Protein AF-A0A3E2WEX4-F1 (afdb_monomer)

Foldseek 3Di:
DPPPPVVDCDPVNVLVVLQVCLVVLLVVLVVLCVVLVWDKDQPDSSQRWMWTAAPPPRDIWIAGSSWQDIPPDPDGDSVVVSVRRPD

Sequence (87 aa):
MEENYERYRTPEIRHKERIMKNPDRIEYAIEQFTKHKIRYELKNEESCHFHAWRKSDDKLFEFWAGTGKIKGMEERGIKNLIQILSK

Mean predicted aligned error: 6.5 Å

Radius of gyration: 15.5 Å; Cα contacts (8 Å, |Δi|>4): 122; chains: 1; bounding box: 38×24×43 Å

Solvent-accessible surface area (backbone atoms only — not comparable to full-atom values): 5022 Å² total; per-residue (Å²): 144,75,91,68,67,77,83,66,68,47,72,66,56,59,47,52,57,50,49,73,47,27,62,64,34,44,51,53,48,51,51,53,32,57,76,68,72,42,56,68,46,82,77,36,72,88,61,26,31,28,42,34,36,22,71,71,73,62,50,81,43,48,35,24,55,73,77,21,45,34,69,98,50,90,65,56,34,65,72,55,48,51,58,64,30,68,83

Structure (mmCIF, N/CA/C/O backbone):
data_AF-A0A3E2WEX4-F1
#
_entry.id   AF-A0A3E2WEX4-F1
#
loop_
_atom_site.group_PDB
_atom_site.id
_atom_site.type_symbol
_atom_site.label_atom_id
_atom_site.label_alt_id
_atom_site.label_comp_id
_atom_site.label_asym_id
_atom_site.label_entity_id
_atom_site.label_seq_id
_atom_site.pdbx_PDB_ins_code
_atom_site.Cartn_x
_atom_site.Cartn_y
_atom_site.Cartn_z
_atom_site.occupancy
_atom_site.B_iso_or_equiv
_atom_site.auth_seq_id
_atom_site.auth_comp_id
_atom_site.auth_asym_id
_atom_site.auth_atom_id
_atom_site.pdbx_PDB_model_num
ATOM 1 N N . MET A 1 1 ? 27.490 14.237 -28.290 1.00 49.31 1 MET A N 1
ATOM 2 C CA . MET A 1 1 ? 26.478 13.613 -29.175 1.00 49.31 1 MET A CA 1
ATOM 3 C C . MET A 1 1 ? 25.618 12.677 -28.321 1.00 49.31 1 MET A C 1
ATOM 5 O O . MET A 1 1 ? 25.572 11.485 -28.570 1.00 49.31 1 MET A O 1
ATOM 9 N N . GLU A 1 2 ? 25.001 13.211 -27.260 1.00 52.56 2 GLU A N 1
ATOM 10 C CA . GLU A 1 2 ? 24.476 12.391 -26.145 1.00 52.56 2 GLU A CA 1
ATOM 11 C C . GLU A 1 2 ? 23.109 12.886 -25.625 1.00 52.56 2 GLU A C 1
ATOM 13 O O . GLU A 1 2 ? 22.413 12.186 -24.902 1.00 52.56 2 GLU A O 1
ATOM 18 N N . GLU A 1 3 ? 22.649 14.060 -26.069 1.00 49.69 3 GLU A N 1
ATOM 19 C CA . GLU A 1 3 ? 21.513 14.774 -25.463 1.00 49.69 3 GLU A CA 1
ATOM 20 C C . GLU A 1 3 ? 20.118 14.393 -26.003 1.00 49.69 3 GLU A C 1
ATOM 22 O O . GLU A 1 3 ? 19.128 15.012 -25.629 1.00 49.69 3 GLU A O 1
ATOM 27 N N . ASN A 1 4 ? 19.986 13.383 -26.874 1.00 54.81 4 ASN A N 1
ATOM 28 C CA . ASN A 1 4 ? 18.707 13.085 -27.552 1.00 54.81 4 ASN A CA 1
ATOM 29 C C . ASN A 1 4 ? 18.132 11.674 -27.327 1.00 54.81 4 ASN A C 1
ATOM 31 O O . ASN A 1 4 ? 17.067 11.363 -27.863 1.00 54.81 4 ASN A O 1
ATOM 35 N N . TYR A 1 5 ? 18.777 10.819 -26.526 1.00 53.72 5 TYR A N 1
ATOM 36 C CA . TYR A 1 5 ? 18.304 9.439 -26.315 1.00 53.72 5 TYR A CA 1
ATOM 37 C C . TYR A 1 5 ? 17.172 9.315 -25.279 1.00 53.72 5 TYR A C 1
ATOM 39 O O . TYR A 1 5 ? 16.364 8.391 -25.359 1.00 53.72 5 TYR A O 1
ATOM 47 N N . GLU A 1 6 ? 17.040 10.259 -24.338 1.00 55.47 6 GLU A N 1
ATOM 48 C CA . GLU A 1 6 ? 15.961 10.209 -23.334 1.00 55.47 6 GLU A CA 1
ATOM 49 C C . GLU A 1 6 ? 14.559 10.438 -23.930 1.00 55.47 6 GLU A C 1
ATOM 51 O O . GLU A 1 6 ? 13.563 9.931 -23.402 1.00 55.47 6 GLU A O 1
ATOM 56 N N . ARG A 1 7 ? 14.467 11.145 -25.068 1.00 58.94 7 ARG A N 1
ATOM 57 C CA . ARG A 1 7 ? 13.200 11.526 -25.720 1.00 58.94 7 ARG A CA 1
ATOM 58 C C . ARG A 1 7 ? 12.370 10.327 -26.209 1.00 58.94 7 ARG A C 1
ATOM 60 O O . ARG A 1 7 ? 11.158 10.469 -26.353 1.00 58.94 7 ARG A O 1
ATOM 67 N N . TYR A 1 8 ? 12.974 9.151 -26.403 1.00 58.09 8 TYR A N 1
ATOM 68 C CA . TYR A 1 8 ? 12.311 7.965 -26.965 1.00 58.09 8 TYR A CA 1
ATOM 69 C C . TYR A 1 8 ? 12.298 6.752 -26.030 1.00 58.09 8 TYR A C 1
ATOM 71 O O . TYR A 1 8 ? 12.267 5.616 -26.502 1.00 58.09 8 TYR A O 1
ATOM 79 N N . ARG A 1 9 ? 12.297 6.939 -24.700 1.00 65.00 9 ARG A N 1
ATOM 80 C CA . ARG A 1 9 ? 12.025 5.798 -23.808 1.00 65.00 9 ARG A CA 1
ATOM 81 C C . ARG A 1 9 ? 10.648 5.218 -24.113 1.00 65.00 9 ARG A C 1
ATOM 83 O O . ARG A 1 9 ? 9.628 5.830 -23.782 1.00 65.00 9 ARG A O 1
ATOM 90 N N . THR A 1 10 ? 10.638 4.030 -24.711 1.00 78.31 10 THR A N 1
ATOM 91 C CA . THR A 1 10 ? 9.413 3.300 -25.024 1.00 78.31 10 THR A CA 1
ATOM 92 C C . THR A 1 10 ? 8.688 2.903 -23.728 1.00 78.31 10 THR A C 1
ATOM 94 O O . THR A 1 10 ? 9.313 2.825 -22.656 1.00 78.31 10 THR A O 1
ATOM 97 N N . PRO A 1 11 ? 7.362 2.678 -23.767 1.00 75.38 11 PRO A N 1
ATOM 98 C CA . PRO A 1 11 ? 6.590 2.249 -22.601 1.00 75.38 11 PRO A CA 1
ATOM 99 C C . PRO A 1 11 ? 7.185 1.029 -21.879 1.00 75.38 11 PRO A C 1
ATOM 101 O O . PRO A 1 11 ? 7.139 0.966 -20.648 1.00 75.38 11 PRO A O 1
ATOM 104 N N . GLU A 1 12 ? 7.805 0.112 -22.621 1.00 74.50 12 GLU A N 1
ATOM 105 C CA . GLU A 1 12 ? 8.437 -1.110 -22.118 1.00 74.50 12 GLU A CA 1
ATOM 106 C C . GLU A 1 12 ? 9.680 -0.800 -21.276 1.00 74.50 12 GLU A C 1
ATOM 108 O O . GLU A 1 12 ? 9.855 -1.375 -20.201 1.00 74.50 12 GLU A O 1
ATOM 113 N N . ILE A 1 13 ? 10.520 0.151 -21.704 1.00 79.44 13 ILE A N 1
ATOM 114 C CA . ILE A 1 13 ? 11.703 0.578 -20.938 1.00 79.44 13 ILE A CA 1
ATOM 115 C C . ILE A 1 13 ? 11.258 1.249 -19.636 1.00 79.44 13 ILE A C 1
ATOM 117 O O . ILE A 1 13 ? 11.731 0.893 -18.558 1.00 79.44 13 ILE A O 1
ATOM 121 N N . ARG A 1 14 ? 10.261 2.143 -19.704 1.00 76.19 14 ARG A N 1
ATOM 122 C CA . ARG A 1 14 ? 9.686 2.785 -18.506 1.00 76.1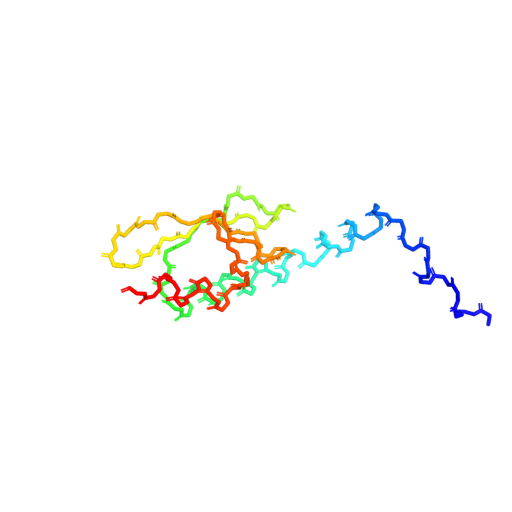9 14 ARG A CA 1
ATOM 123 C C . ARG A 1 14 ? 9.046 1.778 -17.555 1.00 76.19 14 ARG A C 1
ATOM 125 O O . ARG A 1 14 ? 8.957 2.031 -16.355 1.00 76.19 14 ARG A O 1
ATOM 132 N N . HIS A 1 15 ? 8.494 0.686 -18.076 1.00 71.50 15 HIS A N 1
ATOM 133 C CA . HIS A 1 15 ? 7.939 -0.391 -17.265 1.00 71.50 15 HIS A CA 1
ATOM 134 C C . HIS A 1 15 ? 9.051 -1.174 -16.554 1.00 71.50 15 HIS A C 1
ATOM 136 O O . HIS A 1 15 ? 9.002 -1.297 -15.332 1.00 71.50 15 HIS A O 1
ATOM 142 N N . LYS A 1 16 ? 10.101 -1.584 -17.279 1.00 72.31 16 LYS A N 1
ATOM 143 C CA . LYS A 1 16 ? 11.275 -2.265 -16.707 1.00 72.31 16 LYS A CA 1
ATOM 144 C C . LYS A 1 16 ? 11.963 -1.434 -15.624 1.00 72.31 16 LYS A C 1
ATOM 146 O O . 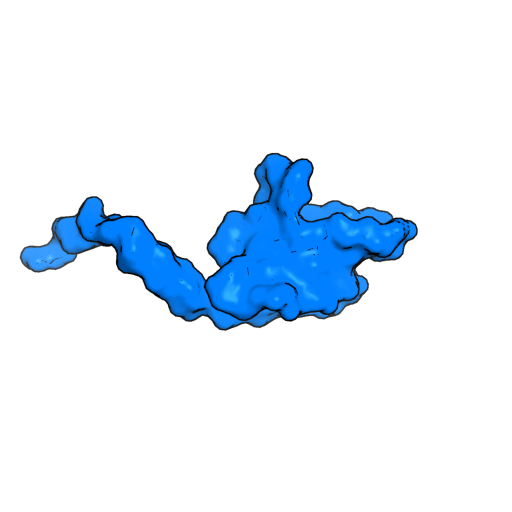LYS A 1 16 ? 12.236 -1.943 -14.545 1.00 72.31 16 LYS A O 1
ATOM 151 N N . GLU A 1 17 ? 12.163 -0.140 -15.853 1.00 77.50 17 GLU A N 1
ATOM 152 C CA . GLU A 1 17 ? 12.766 0.761 -14.860 1.00 77.50 17 GLU A CA 1
ATOM 153 C C . GLU A 1 17 ? 11.942 0.907 -13.584 1.00 77.50 17 GLU A C 1
ATOM 155 O O . GLU A 1 17 ? 12.499 1.064 -12.499 1.00 77.50 17 GLU A O 1
ATOM 160 N N . ARG A 1 18 ? 10.611 0.861 -13.701 1.00 70.25 18 ARG A N 1
ATOM 161 C CA . ARG A 1 18 ? 9.730 0.854 -12.532 1.00 70.25 18 ARG A CA 1
ATOM 162 C C . ARG A 1 18 ? 9.886 -0.445 -11.756 1.00 70.25 18 ARG A C 1
ATOM 164 O O . ARG A 1 18 ? 10.038 -0.361 -10.545 1.00 70.25 18 ARG A O 1
ATOM 171 N N . ILE A 1 19 ? 9.935 -1.583 -12.452 1.00 71.44 19 ILE A N 1
ATOM 172 C CA . ILE A 1 19 ? 10.156 -2.899 -11.840 1.00 71.44 19 ILE A CA 1
ATOM 173 C C . ILE A 1 19 ? 11.492 -2.952 -11.095 1.00 71.44 19 ILE A C 1
ATOM 175 O O . ILE A 1 19 ? 11.530 -3.411 -9.961 1.00 71.44 19 ILE A O 1
ATOM 179 N N . MET A 1 20 ? 12.573 -2.414 -11.666 1.00 74.75 20 MET A N 1
ATOM 180 C CA . MET A 1 20 ? 13.882 -2.406 -10.994 1.00 74.75 20 MET A CA 1
ATOM 181 C C . MET A 1 20 ? 13.880 -1.640 -9.664 1.00 74.75 20 MET A C 1
ATOM 183 O O . MET A 1 20 ? 14.647 -1.974 -8.773 1.00 74.75 20 MET A O 1
ATOM 187 N N . LYS A 1 21 ? 13.014 -0.628 -9.515 1.00 80.06 21 LYS A N 1
ATOM 188 C CA . LYS A 1 21 ? 12.869 0.166 -8.280 1.00 80.06 21 LYS A CA 1
ATOM 189 C C . LYS A 1 21 ? 11.859 -0.427 -7.294 1.00 80.06 21 LYS A C 1
ATOM 191 O O . LYS A 1 21 ? 11.592 0.177 -6.257 1.00 80.06 21 LYS A O 1
ATOM 196 N N . ASN A 1 22 ? 11.224 -1.547 -7.630 1.00 80.62 22 ASN A N 1
ATOM 197 C CA . ASN A 1 22 ? 10.224 -2.173 -6.774 1.00 80.62 22 ASN A CA 1
ATOM 198 C C . ASN A 1 22 ? 10.782 -2.654 -5.428 1.00 80.62 22 ASN A C 1
ATOM 200 O O . ASN A 1 22 ? 10.089 -2.411 -4.441 1.00 80.62 22 ASN A O 1
ATOM 204 N N . PRO A 1 23 ? 11.991 -3.251 -5.339 1.00 84.69 23 PRO A N 1
ATOM 205 C CA . PRO A 1 23 ? 12.567 -3.657 -4.057 1.00 84.69 23 PRO A C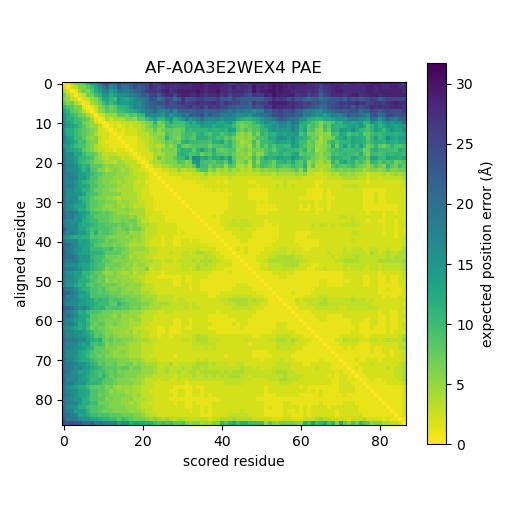A 1
ATOM 206 C C . PRO A 1 23 ? 12.658 -2.489 -3.067 1.00 84.69 23 PRO A C 1
ATOM 208 O O . PRO A 1 23 ? 12.041 -2.551 -2.006 1.00 84.69 23 PRO A O 1
ATOM 211 N N . ASP A 1 24 ? 13.271 -1.370 -3.470 1.00 90.12 24 ASP A N 1
ATOM 212 C CA . ASP A 1 24 ? 13.403 -0.166 -2.633 1.00 90.12 24 ASP A CA 1
ATOM 213 C C . ASP A 1 24 ? 12.040 0.385 -2.182 1.00 90.12 24 ASP A C 1
ATOM 215 O O . ASP A 1 24 ? 11.871 0.888 -1.073 1.00 90.12 24 ASP A O 1
ATOM 219 N N . ARG A 1 25 ? 11.027 0.313 -3.053 1.00 91.19 25 ARG A N 1
ATOM 220 C CA . ARG A 1 25 ? 9.674 0.813 -2.759 1.00 91.19 25 ARG A CA 1
ATOM 221 C C . ARG A 1 25 ? 8.898 -0.107 -1.829 1.00 91.19 25 ARG A C 1
ATOM 223 O O . ARG A 1 25 ? 8.093 0.387 -1.042 1.00 91.19 25 ARG A O 1
ATOM 230 N N . ILE A 1 26 ? 9.103 -1.415 -1.949 1.00 93.62 26 ILE A N 1
ATOM 231 C CA . ILE A 1 26 ? 8.558 -2.417 -1.033 1.00 93.62 26 ILE A CA 1
ATOM 232 C C . ILE A 1 26 ? 9.184 -2.216 0.342 1.00 93.62 26 ILE A C 1
ATOM 234 O O . ILE A 1 26 ? 8.442 -2.082 1.311 1.00 93.62 26 ILE A O 1
ATOM 238 N N . GLU A 1 27 ? 10.511 -2.110 0.414 1.00 96.06 27 GLU A N 1
ATOM 239 C CA . GLU A 1 27 ? 11.243 -1.876 1.659 1.00 96.06 27 GLU A CA 1
ATOM 240 C C . GLU A 1 27 ? 10.793 -0.575 2.327 1.00 96.06 27 GLU A C 1
ATOM 242 O O . GLU A 1 27 ? 10.381 -0.584 3.487 1.00 96.06 27 GLU A O 1
ATOM 247 N N . TYR A 1 28 ? 10.740 0.525 1.569 1.00 96.50 28 TYR A N 1
ATOM 248 C CA . TYR A 1 28 ? 10.240 1.798 2.080 1.00 96.50 28 TYR A CA 1
ATOM 249 C C . TYR A 1 28 ? 8.795 1.690 2.583 1.00 96.50 28 TYR A C 1
ATOM 251 O O . TYR A 1 28 ? 8.454 2.241 3.631 1.00 96.50 28 TYR A O 1
ATOM 259 N N . ALA A 1 29 ? 7.923 0.968 1.871 1.00 96.88 29 ALA A N 1
ATOM 260 C CA . ALA A 1 29 ? 6.544 0.788 2.310 1.00 96.88 29 ALA A CA 1
ATOM 261 C C . ALA A 1 29 ? 6.444 -0.012 3.614 1.00 96.88 29 ALA A C 1
ATOM 263 O O . ALA A 1 29 ? 5.734 0.399 4.535 1.00 96.88 29 ALA A O 1
ATOM 264 N N . ILE A 1 30 ? 7.198 -1.106 3.709 1.00 97.75 30 ILE A N 1
ATOM 265 C CA . ILE A 1 30 ? 7.313 -1.942 4.904 1.00 97.75 30 ILE A CA 1
ATOM 266 C C . ILE A 1 30 ? 7.836 -1.132 6.093 1.00 97.75 30 ILE A C 1
ATOM 268 O O . ILE A 1 30 ? 7.266 -1.219 7.184 1.00 97.75 30 ILE A O 1
ATOM 272 N N . GLU A 1 31 ? 8.868 -0.309 5.894 1.00 98.00 31 GLU A N 1
ATOM 273 C CA . GLU A 1 31 ? 9.425 0.563 6.929 1.00 98.00 31 GLU A CA 1
ATOM 274 C C . GLU A 1 31 ? 8.353 1.522 7.465 1.00 98.00 31 GLU A C 1
ATOM 276 O O . GLU A 1 31 ? 8.143 1.606 8.677 1.00 98.00 31 GLU A O 1
ATOM 281 N N . GLN A 1 32 ? 7.614 2.201 6.578 1.00 98.00 32 GLN A N 1
ATOM 282 C CA . GLN A 1 32 ? 6.553 3.121 6.994 1.00 98.00 32 GLN A CA 1
ATOM 283 C C . GLN A 1 32 ? 5.415 2.391 7.718 1.00 98.00 32 GLN A C 1
ATOM 285 O O . GLN A 1 32 ? 4.965 2.854 8.767 1.00 98.00 32 GLN A O 1
ATOM 290 N N . PHE A 1 33 ? 4.955 1.241 7.214 1.00 97.81 33 PHE A N 1
ATOM 291 C CA . PHE A 1 33 ? 3.912 0.477 7.899 1.00 97.81 33 PHE A CA 1
ATOM 292 C C . PHE A 1 33 ? 4.368 0.017 9.286 1.00 97.81 33 PHE A C 1
ATOM 294 O O . PHE A 1 33 ? 3.636 0.195 10.261 1.00 97.81 33 PHE A O 1
ATOM 301 N N . THR A 1 34 ? 5.597 -0.487 9.401 1.00 97.12 34 THR A N 1
ATOM 302 C CA . THR A 1 34 ? 6.180 -0.949 10.667 1.00 97.12 34 THR A CA 1
ATOM 303 C C . THR A 1 34 ? 6.333 0.201 11.660 1.00 97.12 34 THR A C 1
ATOM 305 O O . THR A 1 34 ? 5.842 0.114 12.787 1.00 97.12 34 THR A O 1
ATOM 308 N N . LYS A 1 35 ? 6.922 1.324 11.229 1.00 97.69 35 LYS A N 1
ATOM 309 C CA . LYS A 1 35 ? 7.093 2.542 12.038 1.00 97.69 35 LYS A CA 1
ATOM 310 C C . LYS A 1 35 ? 5.768 3.048 12.601 1.00 97.69 35 LYS A C 1
ATOM 312 O O . LYS A 1 35 ? 5.692 3.459 13.757 1.00 97.69 35 LYS A O 1
ATOM 317 N N . HIS A 1 36 ? 4.714 2.995 11.793 1.00 97.25 36 HIS A N 1
ATOM 318 C CA . HIS A 1 36 ? 3.381 3.427 12.187 1.00 97.25 36 HIS A CA 1
ATOM 319 C C . HIS A 1 36 ? 2.536 2.309 12.808 1.00 97.25 36 HIS A C 1
ATOM 321 O O . HIS A 1 36 ? 1.373 2.560 13.109 1.00 97.25 36 HIS A O 1
ATOM 327 N N . LYS A 1 37 ? 3.082 1.112 13.070 1.00 96.81 37 LYS A N 1
ATOM 328 C CA . LYS A 1 37 ? 2.364 -0.048 13.639 1.00 96.81 37 LYS A CA 1
ATOM 329 C C . LYS A 1 37 ? 1.085 -0.395 12.868 1.00 96.81 37 LYS A C 1
ATOM 331 O O . LYS A 1 37 ? 0.029 -0.612 13.460 1.00 96.81 37 LYS A O 1
ATOM 336 N N . ILE A 1 38 ? 1.158 -0.352 11.545 1.00 97.81 38 ILE A N 1
ATOM 337 C CA . ILE A 1 38 ? 0.059 -0.695 10.646 1.00 97.81 38 ILE A CA 1
ATOM 338 C C . ILE A 1 38 ? 0.176 -2.170 10.295 1.00 97.81 38 ILE A C 1
ATOM 340 O O . ILE A 1 38 ? 1.254 -2.623 9.922 1.00 97.81 38 ILE A O 1
ATOM 344 N N . ARG A 1 39 ? -0.925 -2.920 10.395 1.00 98.06 39 ARG A N 1
ATOM 345 C CA . ARG A 1 39 ? -0.966 -4.293 9.882 1.00 98.06 39 ARG A CA 1
ATOM 346 C C . ARG A 1 39 ? -0.939 -4.237 8.357 1.00 98.06 39 ARG A C 1
ATOM 348 O O . ARG A 1 39 ? -1.727 -3.499 7.763 1.00 98.06 39 ARG A O 1
ATOM 355 N N . TYR A 1 40 ? -0.067 -5.024 7.740 1.00 98.19 40 TYR A N 1
ATOM 356 C CA . TYR A 1 40 ? 0.057 -5.110 6.289 1.00 98.19 40 TYR A CA 1
ATOM 357 C C . TYR A 1 40 ? 0.377 -6.536 5.838 1.00 98.19 40 TYR A C 1
ATOM 359 O O . TYR A 1 40 ? 0.838 -7.362 6.621 1.00 98.19 40 TYR A O 1
ATOM 367 N N . GLU A 1 41 ? 0.128 -6.805 4.562 1.00 98.19 41 GLU A N 1
ATOM 368 C CA . GLU A 1 41 ? 0.494 -8.036 3.877 1.00 98.19 41 GLU A CA 1
ATOM 369 C C . GLU A 1 41 ? 0.907 -7.694 2.442 1.00 98.19 41 GLU A C 1
ATOM 371 O O . GLU A 1 41 ? 0.169 -7.023 1.716 1.00 98.19 41 GLU A O 1
ATOM 376 N N . LEU A 1 42 ? 2.090 -8.144 2.028 1.00 97.06 42 LEU A N 1
ATOM 377 C CA . LEU A 1 42 ? 2.545 -8.019 0.648 1.00 97.06 42 LEU A CA 1
ATOM 378 C C . LEU A 1 42 ? 1.895 -9.130 -0.181 1.00 97.06 42 LEU A C 1
ATOM 380 O O . LEU A 1 42 ? 2.190 -10.305 0.005 1.00 97.06 42 LEU A O 1
ATOM 384 N N . LYS A 1 43 ? 0.985 -8.761 -1.084 1.00 97.31 43 LYS A N 1
ATOM 385 C CA . LYS A 1 43 ? 0.248 -9.713 -1.926 1.00 97.31 43 LYS A CA 1
ATOM 386 C C . LYS A 1 43 ? 0.983 -10.072 -3.205 1.00 97.31 43 LYS A C 1
ATOM 388 O O . LYS A 1 43 ? 0.792 -11.164 -3.728 1.00 97.31 43 LYS A O 1
ATOM 393 N N . ASN A 1 44 ? 1.758 -9.137 -3.747 1.00 93.25 44 ASN A N 1
ATOM 394 C CA . ASN A 1 44 ? 2.505 -9.360 -4.976 1.00 93.25 44 ASN A CA 1
ATOM 395 C C . ASN A 1 44 ? 3.719 -8.419 -5.038 1.00 93.25 44 ASN A C 1
ATOM 397 O O . ASN A 1 44 ? 3.564 -7.196 -5.068 1.00 93.25 44 ASN A O 1
ATOM 401 N N . GLU A 1 45 ? 4.915 -9.004 -5.070 1.00 90.44 45 GLU A N 1
ATOM 402 C CA . GLU A 1 45 ? 6.195 -8.289 -5.140 1.00 90.44 45 GLU A CA 1
ATOM 403 C C . GLU A 1 45 ? 6.392 -7.571 -6.484 1.00 90.44 45 GLU A C 1
ATOM 405 O O . GLU A 1 45 ? 6.750 -6.394 -6.517 1.00 90.44 45 GLU A O 1
ATOM 410 N N . GLU A 1 46 ? 6.073 -8.227 -7.602 1.00 86.94 46 GLU A N 1
ATOM 411 C CA . GLU A 1 46 ? 6.274 -7.681 -8.955 1.00 86.94 46 GLU A CA 1
ATOM 412 C C . GLU A 1 46 ? 5.492 -6.386 -9.217 1.00 86.94 46 GLU A C 1
ATOM 414 O O . GLU A 1 46 ? 5.929 -5.516 -9.969 1.00 86.94 46 GLU A O 1
ATOM 419 N N . SER A 1 47 ? 4.330 -6.233 -8.588 1.00 89.06 47 SER A N 1
ATOM 420 C CA . SER A 1 47 ? 3.472 -5.049 -8.701 1.00 89.06 47 SER A CA 1
ATOM 421 C C . SER A 1 47 ? 3.531 -4.134 -7.473 1.00 89.06 47 SER A C 1
ATOM 423 O O . SER A 1 47 ? 2.867 -3.092 -7.454 1.00 89.06 47 SER A O 1
ATOM 425 N N . CYS A 1 48 ? 4.324 -4.500 -6.459 1.00 92.94 48 CYS A N 1
ATOM 426 C CA . CYS A 1 48 ? 4.360 -3.868 -5.139 1.00 92.94 48 CYS A CA 1
ATOM 427 C C . CYS A 1 48 ? 2.966 -3.685 -4.520 1.00 92.94 48 CYS A C 1
ATOM 429 O O . CYS A 1 48 ? 2.638 -2.594 -4.037 1.00 92.94 48 CYS A O 1
ATOM 431 N N . HIS A 1 49 ? 2.122 -4.711 -4.605 1.00 97.25 49 HIS A N 1
ATOM 432 C CA . HIS A 1 49 ? 0.751 -4.657 -4.119 1.00 97.25 49 HIS A CA 1
ATOM 433 C C . HIS A 1 49 ? 0.669 -5.094 -2.656 1.00 97.25 49 HIS A C 1
ATOM 435 O O . HIS A 1 49 ? 0.998 -6.230 -2.317 1.00 97.25 49 HIS A O 1
ATOM 441 N N . PHE A 1 50 ? 0.172 -4.200 -1.810 1.00 98.38 50 PHE A N 1
ATOM 442 C CA . PHE A 1 50 ? -0.041 -4.411 -0.389 1.00 98.38 50 PHE A CA 1
ATOM 443 C C . PHE A 1 50 ? -1.521 -4.375 -0.043 1.00 98.38 50 PHE A C 1
ATOM 445 O O . PHE A 1 50 ? -2.272 -3.523 -0.518 1.00 98.38 50 PHE A O 1
ATOM 452 N N . HIS A 1 51 ? -1.898 -5.250 0.875 1.00 98.62 51 HIS A N 1
ATOM 453 C CA . HIS A 1 51 ? -3.072 -5.077 1.710 1.00 98.62 51 HIS A CA 1
ATOM 454 C C . HIS A 1 51 ? -2.630 -4.424 3.018 1.00 98.62 51 HIS A C 1
ATOM 456 O O . HIS A 1 51 ? -1.634 -4.836 3.607 1.00 98.62 51 HIS A O 1
ATOM 462 N N . ALA A 1 52 ? -3.352 -3.408 3.472 1.00 98.00 52 ALA A N 1
ATOM 463 C CA . ALA A 1 52 ? -3.124 -2.772 4.762 1.00 98.00 52 ALA A CA 1
ATOM 464 C C . ALA A 1 52 ? -4.460 -2.513 5.458 1.00 98.00 52 ALA A C 1
ATOM 466 O O . ALA A 1 52 ? -5.471 -2.272 4.797 1.00 98.00 52 ALA A O 1
ATOM 467 N N . TRP A 1 53 ? -4.472 -2.570 6.787 1.00 98.25 53 TRP A N 1
ATOM 468 C CA . TRP A 1 53 ? -5.701 -2.443 7.569 1.00 98.25 53 TRP A CA 1
ATOM 469 C C . TRP A 1 53 ? -5.679 -1.200 8.441 1.00 98.25 53 TRP A C 1
ATOM 471 O O . TRP A 1 53 ? -4.670 -0.885 9.079 1.00 98.25 53 TRP A O 1
ATOM 481 N N . ARG A 1 54 ? -6.804 -0.480 8.450 1.00 97.81 54 ARG A N 1
ATOM 482 C CA . ARG A 1 54 ? -6.983 0.694 9.300 1.00 97.81 54 ARG A CA 1
ATOM 483 C C . ARG A 1 54 ? -7.108 0.260 10.755 1.00 97.81 54 ARG A C 1
ATOM 485 O O . ARG A 1 54 ? -7.776 -0.722 11.055 1.00 97.81 54 ARG A O 1
ATOM 492 N N . LYS A 1 55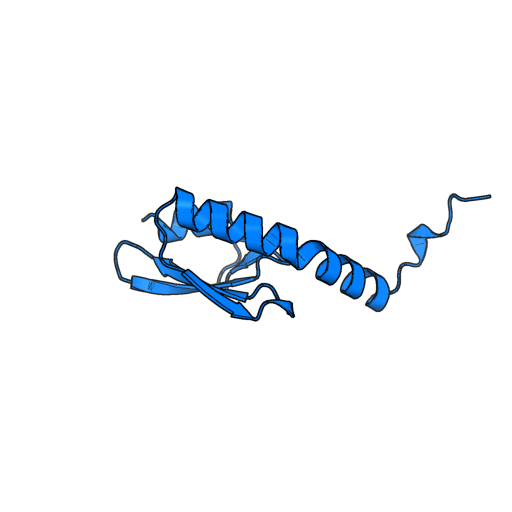 ? -6.483 1.013 11.657 1.00 97.06 55 LYS A N 1
ATOM 493 C CA . LYS A 1 55 ? -6.416 0.660 13.079 1.00 97.06 55 LYS A CA 1
ATOM 494 C C . LYS A 1 55 ? -7.756 0.735 13.801 1.00 97.06 55 LYS A C 1
ATOM 496 O O . LYS A 1 55 ? -7.987 -0.075 14.688 1.00 97.06 55 LYS A O 1
ATO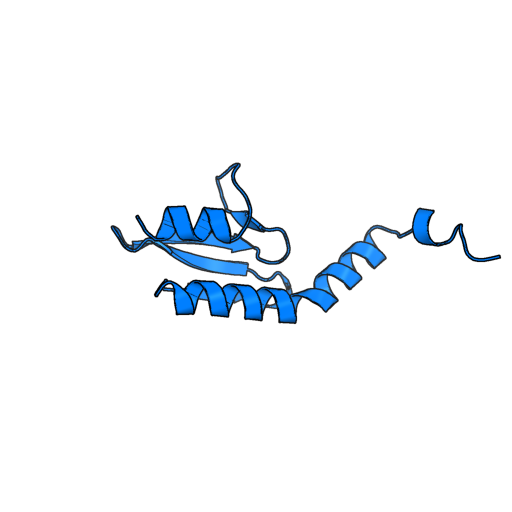M 501 N N . SER A 1 56 ? -8.600 1.708 13.461 1.00 96.69 56 SER A N 1
ATOM 502 C CA . SER A 1 56 ? -9.869 1.932 14.166 1.00 96.69 56 SER A CA 1
ATOM 503 C C . SER A 1 56 ? -10.912 0.836 13.956 1.00 96.69 56 SER A C 1
ATOM 505 O O . SER A 1 56 ? -11.705 0.591 14.859 1.00 96.69 56 SER A O 1
ATOM 507 N N . ASP A 1 57 ? -10.948 0.202 12.784 1.00 96.69 57 ASP A N 1
ATOM 508 C CA . ASP A 1 57 ? -12.054 -0.687 12.404 1.00 96.69 57 ASP A CA 1
ATOM 509 C C . ASP A 1 57 ? -11.642 -1.899 11.561 1.00 96.69 57 ASP A C 1
ATOM 511 O O . ASP A 1 57 ? -12.503 -2.562 10.986 1.00 96.69 57 ASP A O 1
ATOM 515 N N . ASP A 1 58 ? -10.341 -2.168 11.433 1.00 96.12 58 ASP A N 1
ATOM 516 C CA . ASP A 1 58 ? -9.818 -3.257 10.606 1.00 96.12 58 ASP A CA 1
ATOM 517 C C . ASP A 1 58 ? -10.291 -3.203 9.140 1.00 96.12 58 ASP A C 1
ATOM 519 O O . ASP A 1 58 ? -10.292 -4.213 8.432 1.00 96.12 58 ASP A O 1
ATOM 523 N N . LYS A 1 59 ? -10.662 -2.025 8.622 1.00 97.38 59 LYS A N 1
ATOM 524 C CA . LYS A 1 59 ? -11.029 -1.894 7.210 1.00 97.38 59 LYS A CA 1
ATOM 525 C C . LYS A 1 59 ? -9.813 -2.129 6.315 1.00 97.38 59 LYS A C 1
ATOM 527 O O . LYS A 1 59 ? -8.759 -1.525 6.518 1.00 97.38 59 LYS A O 1
ATOM 532 N N . LEU A 1 60 ? -9.984 -2.979 5.303 1.00 97.94 60 LEU A N 1
ATOM 533 C CA . LEU A 1 60 ? -8.967 -3.295 4.300 1.00 97.94 60 LEU A CA 1
ATOM 534 C C . LEU A 1 60 ? -8.799 -2.159 3.281 1.00 97.94 60 LEU A C 1
ATOM 536 O O . LEU A 1 60 ? -9.776 -1.652 2.729 1.00 97.94 60 LEU A O 1
ATOM 540 N N . PHE A 1 61 ? -7.544 -1.844 2.974 1.00 98.12 61 PHE A N 1
ATOM 541 C CA . PHE A 1 61 ? -7.123 -0.973 1.885 1.00 98.12 61 PHE A CA 1
ATOM 542 C C . PHE A 1 61 ? -6.088 -1.684 1.010 1.00 98.12 61 PHE A C 1
ATOM 544 O O . PHE A 1 61 ? -5.160 -2.320 1.507 1.00 98.12 61 PHE A O 1
ATOM 551 N N . GLU A 1 62 ? -6.241 -1.538 -0.304 1.00 98.31 62 GLU A N 1
ATOM 552 C CA . GLU A 1 62 ? -5.313 -2.050 -1.317 1.00 98.31 62 GLU A CA 1
ATOM 553 C C . GLU A 1 6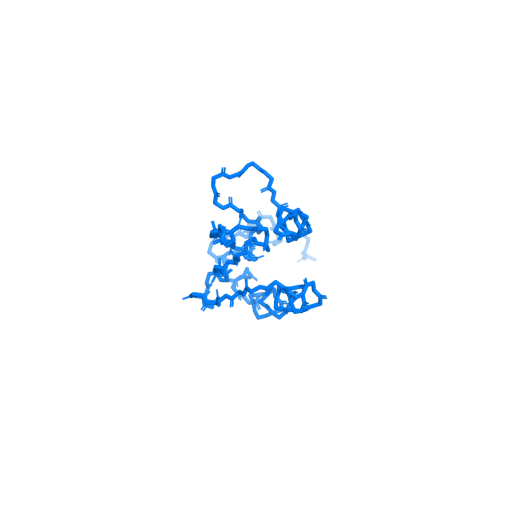2 ? -4.423 -0.905 -1.822 1.00 98.31 62 GLU A C 1
ATOM 555 O O . GLU A 1 62 ? -4.924 0.152 -2.227 1.00 98.31 62 GLU A O 1
ATOM 560 N N . PHE A 1 63 ? -3.104 -1.107 -1.796 1.00 98.31 63 PHE A N 1
ATOM 561 C CA . PHE A 1 63 ? -2.098 -0.089 -2.101 1.00 98.31 63 PHE A CA 1
ATOM 562 C C . PHE A 1 63 ? -1.000 -0.613 -3.028 1.00 98.31 63 PHE A C 1
ATOM 564 O O . PHE A 1 63 ? -0.428 -1.668 -2.782 1.00 98.31 63 PHE A O 1
ATOM 571 N N . TRP A 1 64 ? -0.640 0.156 -4.058 1.00 97.06 64 TRP A N 1
ATOM 572 C CA . TRP A 1 64 ? 0.471 -0.168 -4.961 1.00 97.06 64 TRP A CA 1
ATOM 573 C C . TRP A 1 64 ? 1.641 0.786 -4.741 1.00 97.06 64 TRP A C 1
ATOM 575 O O . TRP A 1 64 ? 1.641 1.897 -5.285 1.00 97.06 64 TRP A O 1
ATOM 585 N N . ALA A 1 65 ? 2.675 0.351 -4.015 1.00 95.06 65 ALA A N 1
ATOM 586 C CA . ALA A 1 65 ? 3.823 1.202 -3.672 1.00 95.06 65 ALA A CA 1
ATOM 587 C C . ALA A 1 65 ? 4.589 1.694 -4.914 1.00 95.06 65 ALA A C 1
ATOM 589 O O . ALA A 1 65 ? 5.103 2.812 -4.934 1.00 95.06 65 ALA A O 1
ATOM 590 N N . GLY A 1 66 ? 4.563 0.915 -6.002 1.00 90.19 66 GLY A N 1
ATOM 591 C CA . GLY A 1 66 ? 5.155 1.264 -7.295 1.00 90.19 66 GLY A CA 1
ATOM 592 C C . GLY A 1 66 ? 4.580 2.530 -7.945 1.00 90.19 66 GLY A C 1
ATOM 593 O O . GLY A 1 66 ? 5.274 3.215 -8.700 1.00 90.19 66 GLY A O 1
ATOM 594 N N . THR A 1 67 ? 3.313 2.854 -7.669 1.00 92.31 67 THR A N 1
ATOM 595 C CA . THR A 1 67 ? 2.613 4.006 -8.270 1.00 92.31 67 THR A CA 1
ATOM 596 C C . THR A 1 67 ? 1.990 4.949 -7.241 1.00 92.31 67 THR A C 1
ATOM 598 O O . THR A 1 67 ? 1.464 6.001 -7.611 1.00 92.31 67 THR A O 1
ATOM 601 N N . GLY A 1 68 ? 1.991 4.566 -5.966 1.00 94.69 68 GLY A N 1
ATOM 602 C CA . GLY A 1 68 ? 1.266 5.238 -4.896 1.00 94.69 68 GLY A CA 1
ATOM 603 C C . GLY A 1 68 ? -0.257 5.101 -4.988 1.00 94.69 68 GLY A C 1
ATOM 604 O O . GLY A 1 68 ? -0.951 5.811 -4.272 1.00 94.69 68 GLY A O 1
ATOM 605 N N . LYS A 1 69 ? -0.806 4.260 -5.873 1.00 97.31 69 LYS A N 1
ATOM 606 C CA . LYS A 1 69 ? -2.262 4.114 -6.019 1.00 97.31 69 LYS A CA 1
ATOM 607 C C . LYS A 1 69 ? -2.861 3.504 -4.750 1.00 97.31 69 LYS A C 1
ATOM 609 O O . LYS A 1 69 ? -2.355 2.490 -4.280 1.00 97.31 69 LYS A O 1
ATOM 614 N N . ILE A 1 70 ? -3.958 4.081 -4.269 1.00 98.12 70 ILE A N 1
ATOM 6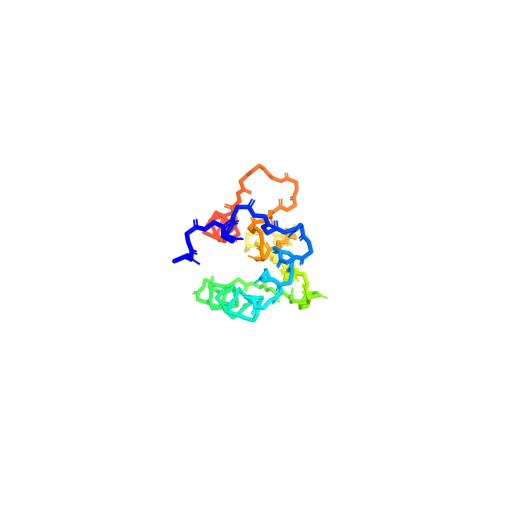15 C CA . ILE A 1 70 ? -4.828 3.509 -3.237 1.00 98.12 70 ILE A CA 1
ATOM 616 C C . ILE A 1 70 ? -6.148 3.144 -3.926 1.00 98.12 70 ILE A C 1
ATOM 618 O O . ILE A 1 70 ? -6.674 3.926 -4.721 1.00 98.12 70 ILE A O 1
ATOM 622 N N . LYS A 1 71 ? -6.661 1.927 -3.726 1.00 97.75 71 LYS A N 1
ATOM 623 C CA . LYS A 1 71 ? -7.882 1.488 -4.419 1.00 97.75 71 LYS A CA 1
ATOM 624 C C 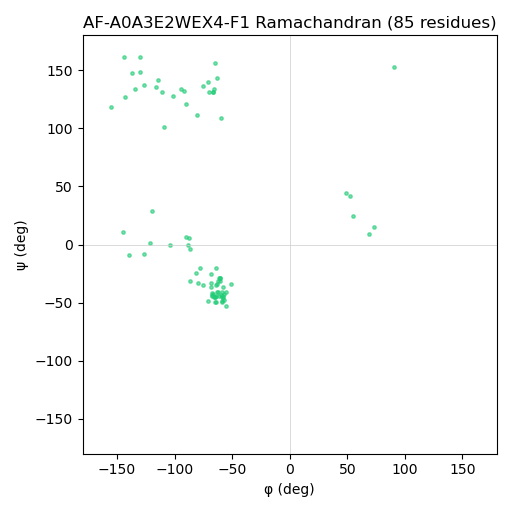. LYS A 1 71 ? -9.094 2.295 -3.957 1.00 97.75 71 LYS A C 1
ATOM 626 O O . LYS A 1 71 ? -9.343 2.408 -2.763 1.00 97.75 71 LYS A O 1
ATOM 631 N N . GLY A 1 72 ? -9.867 2.795 -4.921 1.00 96.56 72 GLY A N 1
ATOM 632 C CA . GLY A 1 72 ? -11.112 3.520 -4.654 1.00 96.56 72 GLY A CA 1
ATOM 633 C C . GLY A 1 72 ? -10.921 4.927 -4.084 1.00 96.56 72 GLY A C 1
ATOM 634 O O . GLY A 1 72 ? -11.881 5.479 -3.559 1.00 96.56 72 GLY A O 1
ATOM 635 N N . MET A 1 73 ? -9.712 5.493 -4.166 1.00 96.25 73 MET A N 1
ATOM 636 C CA . MET A 1 73 ? -9.397 6.834 -3.667 1.00 96.25 73 MET A CA 1
ATOM 637 C C . MET A 1 73 ? -8.682 7.657 -4.739 1.00 96.25 73 MET A C 1
ATOM 639 O O . MET A 1 73 ? -7.944 7.109 -5.565 1.00 96.25 73 MET A O 1
ATOM 643 N N . GLU A 1 74 ? -8.907 8.970 -4.722 1.00 95.38 74 GLU A N 1
ATOM 644 C CA . GLU A 1 74 ? -8.180 9.912 -5.579 1.00 95.38 74 GLU A CA 1
ATOM 645 C C . GLU A 1 74 ? -6.801 10.225 -4.997 1.00 95.38 74 GLU A C 1
ATOM 647 O O . GLU A 1 74 ? -5.830 10.401 -5.739 1.00 95.38 74 GLU A O 1
ATOM 652 N N . GLU A 1 75 ? -6.692 10.237 -3.667 1.00 95.12 75 GLU A N 1
ATOM 653 C CA . GLU A 1 75 ? -5.438 10.431 -2.966 1.00 95.12 75 GLU A CA 1
ATOM 654 C C . GLU A 1 75 ? -4.454 9.301 -3.275 1.00 95.12 75 GLU A C 1
ATOM 656 O O . GLU A 1 75 ? -4.789 8.120 -3.408 1.00 95.12 75 GLU A O 1
ATOM 661 N N . ARG A 1 76 ? -3.182 9.682 -3.371 1.00 96.94 76 ARG A N 1
ATOM 662 C CA . ARG A 1 76 ? -2.087 8.771 -3.697 1.00 96.94 76 ARG A CA 1
ATOM 663 C C . ARG A 1 76 ? -0.946 8.922 -2.710 1.00 96.94 76 ARG A C 1
ATOM 665 O O . ARG A 1 76 ? -0.782 9.958 -2.072 1.00 96.94 76 ARG A O 1
ATOM 672 N N . GLY A 1 77 ? -0.098 7.907 -2.673 1.00 96.56 77 GLY A N 1
ATOM 673 C CA . GLY A 1 77 ? 1.156 7.902 -1.942 1.00 96.56 77 GLY A CA 1
ATOM 674 C C . GLY A 1 77 ? 1.011 7.387 -0.518 1.00 96.56 77 GLY A C 1
ATOM 675 O O . GLY A 1 77 ? -0.034 7.496 0.123 1.00 96.56 77 GLY A O 1
ATOM 676 N N . ILE A 1 78 ? 2.111 6.833 -0.014 1.00 97.19 78 ILE A N 1
ATOM 677 C CA . ILE A 1 78 ? 2.118 6.158 1.280 1.00 97.19 78 ILE A CA 1
ATOM 678 C C . ILE A 1 78 ? 1.817 7.105 2.441 1.00 97.19 78 ILE A C 1
ATOM 680 O O . ILE A 1 78 ? 1.109 6.719 3.356 1.00 97.19 78 ILE A O 1
ATOM 684 N N . LYS A 1 79 ? 2.262 8.367 2.388 1.00 97.38 79 LYS A N 1
ATOM 685 C CA . LYS A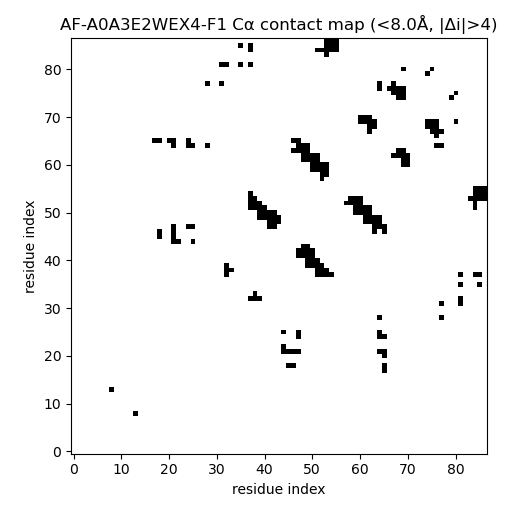 1 79 ? 1.986 9.351 3.449 1.00 97.38 79 LYS A CA 1
ATOM 686 C C . LYS A 1 79 ? 0.482 9.542 3.679 1.00 97.38 79 LYS A C 1
ATOM 688 O O . LYS A 1 79 ? 0.036 9.504 4.821 1.00 97.38 79 LYS A O 1
ATOM 693 N N . ASN A 1 80 ? -0.287 9.685 2.599 1.00 97.69 80 ASN A N 1
ATOM 694 C CA . ASN A 1 80 ? -1.743 9.814 2.670 1.00 97.69 80 ASN A CA 1
ATOM 695 C C . ASN A 1 80 ? -2.382 8.516 3.173 1.00 97.69 80 ASN A C 1
ATOM 697 O O . ASN A 1 80 ? -3.230 8.555 4.061 1.00 97.69 80 ASN A O 1
ATOM 701 N N . LEU A 1 81 ? -1.913 7.363 2.683 1.00 97.94 81 LEU A N 1
ATOM 702 C CA . LEU A 1 81 ? -2.373 6.066 3.176 1.00 97.94 81 LEU A CA 1
ATOM 703 C C . LEU A 1 81 ? -2.156 5.918 4.691 1.00 97.94 81 LEU A C 1
ATOM 705 O O . LEU A 1 81 ? -3.089 5.566 5.402 1.00 97.94 81 LEU A O 1
ATOM 709 N N . ILE A 1 82 ? -0.967 6.241 5.209 1.00 97.88 82 ILE A N 1
ATOM 710 C CA . ILE A 1 82 ? -0.672 6.180 6.648 1.00 97.88 82 ILE A CA 1
ATOM 711 C C . ILE A 1 82 ? -1.643 7.059 7.445 1.00 97.88 82 ILE A C 1
ATOM 713 O O . ILE A 1 82 ? -2.131 6.618 8.486 1.00 97.88 82 ILE A O 1
ATOM 717 N N . GLN A 1 83 ? -1.956 8.271 6.972 1.00 97.06 83 GLN A N 1
ATOM 718 C CA . GLN A 1 83 ? -2.919 9.152 7.644 1.00 97.06 83 GLN A CA 1
ATOM 719 C C . GLN A 1 83 ? -4.324 8.541 7.692 1.00 97.06 83 GLN A C 1
ATOM 721 O O . GLN A 1 83 ? -4.984 8.617 8.724 1.00 97.06 83 GLN A O 1
ATOM 726 N N . ILE A 1 84 ? -4.773 7.906 6.606 1.00 96.25 84 ILE A N 1
ATOM 727 C CA . ILE A 1 84 ? -6.075 7.226 6.540 1.00 96.25 84 ILE A CA 1
ATOM 728 C C . ILE A 1 84 ? -6.124 6.038 7.506 1.00 96.25 84 ILE A C 1
ATOM 730 O O . ILE A 1 84 ? -7.105 5.869 8.229 1.00 96.25 84 ILE A O 1
ATOM 734 N N . LEU A 1 85 ? -5.066 5.227 7.520 1.00 96.75 85 LEU A N 1
ATOM 735 C CA . LEU A 1 85 ? -4.990 3.993 8.299 1.00 96.75 85 LEU A CA 1
ATOM 736 C C . LEU A 1 85 ? -4.707 4.224 9.793 1.00 96.75 85 LEU A C 1
ATOM 738 O O . LEU A 1 85 ? -4.972 3.340 10.605 1.00 96.75 85 LEU A O 1
ATOM 742 N N . SER A 1 86 ? -4.159 5.388 10.155 1.00 94.44 86 SER A N 1
ATOM 743 C CA . SER A 1 86 ? -3.859 5.757 11.547 1.00 94.44 86 SER A CA 1
ATOM 744 C C . SER A 1 86 ? -5.033 6.401 12.287 1.00 94.44 86 SER A C 1
ATOM 746 O O . SER A 1 86 ? -4.881 6.685 13.473 1.00 94.44 86 SER A O 1
ATOM 748 N N . LYS A 1 87 ? -6.161 6.643 11.605 1.00 81.62 87 LYS A N 1
ATOM 749 C CA . LYS A 1 87 ? -7.429 7.024 12.242 1.00 81.62 87 LYS A CA 1
ATOM 750 C C . LYS A 1 87 ? -7.986 5.857 13.042 1.00 81.62 87 LYS A C 1
ATOM 752 O O . LYS A 1 87 ? -8.452 6.112 14.165 1.00 81.62 87 LYS A O 1
#

Organism: NCBI:txid154046

Secondary structure (DSSP, 8-state):
--TTSGGG--HHHHHHHHHHTHHHHHHHHHHHHHHTT--EEEEETTTTEEEEE-TTT--EEEEETTTTEETT-S-BSHHHHHHHHT-

Nearest PDB structures (foldseek):
  2v9j-assembly1_A  TM=5.516E-01  e=1.525E+00  Rattus norvegicus
  6c9g-assembly1_A  TM=7.516E-01  e=4.132E+00  Homo sapiens
  8bik-assembly1_A  TM=6.891E-01  e=3.648E+00  Homo sapiens
  8bik-assembly2_D  TM=6.896E-01  e=5.642E+00  Homo sapiens
  4zhx-assembly2_C  TM=6.504E-01  e=4.981E+00  Homo sapiens

pLDDT: mean 88.59, std 13.84, range [49.31, 98.62]